Protein AF-A0A8R1IQZ0-F1 (afdb_monomer)

Sequence (95 aa):
MVGIVSKKSVTFIGQALAAGIDEQLFSKYGFKVEQLMELAGLAAAQAIAAHYPKSRVAVLCGPGNNGGDGFVCARHLQQFSKVPQKIPEKTGDDS

pLDDT: mean 86.14, std 17.04, range [35.88, 98.31]

Mean predicted aligned error: 9.43 Å

Solvent-accessible surface area (backbone atoms only — not comparable to full-atom values): 6012 Å² total; per-residue (Å²): 136,84,79,81,76,79,80,71,85,83,77,90,75,56,69,72,57,50,54,53,49,52,50,41,40,44,62,81,67,60,48,52,70,68,59,54,32,48,52,52,5,42,52,50,24,51,53,46,50,72,76,46,67,95,61,91,82,87,81,87,59,59,97,52,70,70,15,53,20,38,54,39,15,52,54,44,46,56,54,73,70,51,76,81,78,77,76,78,74,80,75,76,80,90,122

Nearest PDB structures (foldseek):
  4xyd-assembly1_B  TM=3.296E-01  e=7.106E+00  Roseobacter denitrificans OCh 114

Secondary structure (DSSP, 8-state):
-------PPPPP--HHHHHHHHHHHHHTS---HHHHHHHHHHHHHHHHHHHSTT--------SSHHHHHHHHHHHHHHHHTSPPPPPPP------

Radius of gyration: 19.61 Å; Cα contacts (8 Å, |Δi|>4): 50; chains: 1; bounding box: 33×51×57 Å

InterPro domains:
  IPR004443 YjeF N-terminal domain [PF03853] (34-79)
  IPR004443 YjeF N-terminal domain [PS51385] (18-95)
  IPR032976 YjeF N-terminal domain-containing protein NAXE-like [PTHR13232] (8-86)
  IPR036652 YjeF N-terminal domain superfamily [G3DSA:3.40.50.10260] (10-87)
  IPR036652 YjeF N-terminal domain superfamily [SSF64153] (13-81)

Foldseek 3Di:
DDDDDDPDDDDDDDPVVVVVVVVCCCPVVVDDLLRVLLVLLLVVLVVCCVPP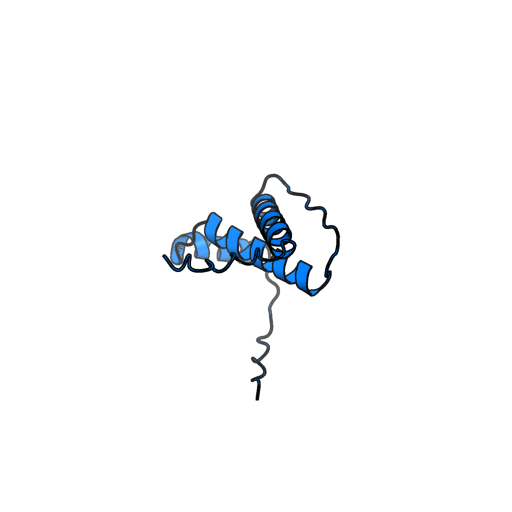PPDDDDFDADPDSSNSSSVSVVVNNVVVPDDPPDDPDPPDPPD

Organism: Caenorhabditis japonica (NCBI:txid281687)

Structure (mmCIF, N/CA/C/O backbone):
data_AF-A0A8R1IQZ0-F1
#
_entry.id   AF-A0A8R1IQZ0-F1
#
loop_
_atom_site.group_PDB
_atom_site.id
_atom_site.type_symbol
_atom_site.label_atom_id
_atom_site.label_alt_id
_atom_site.label_comp_id
_atom_site.label_asym_id
_atom_site.label_entity_id
_atom_site.label_seq_id
_atom_site.pdbx_PDB_ins_code
_atom_site.Cartn_x
_atom_site.Cartn_y
_atom_site.Cartn_z
_atom_site.occupancy
_atom_site.B_iso_or_equiv
_atom_site.auth_seq_id
_atom_site.auth_comp_id
_atom_site.auth_asym_id
_atom_site.auth_atom_id
_atom_site.pdbx_PDB_model_num
ATOM 1 N N . MET A 1 1 ? 17.008 10.538 24.472 1.00 35.88 1 MET A N 1
ATOM 2 C CA . MET A 1 1 ? 17.266 11.485 23.366 1.00 35.88 1 MET A CA 1
ATOM 3 C C . MET A 1 1 ? 16.889 10.767 22.074 1.00 35.88 1 MET A C 1
ATOM 5 O O . MET A 1 1 ? 17.623 9.884 21.658 1.00 35.88 1 MET A O 1
ATOM 9 N N . VAL A 1 2 ? 15.692 11.002 21.528 1.00 39.31 2 VAL A N 1
ATOM 10 C CA . VAL A 1 2 ? 15.242 10.333 20.291 1.00 39.31 2 VAL A CA 1
ATOM 11 C C . VAL A 1 2 ? 15.660 11.223 19.127 1.00 39.31 2 VAL A C 1
ATOM 13 O O . VAL A 1 2 ? 15.200 12.357 19.023 1.00 39.31 2 VAL A O 1
ATOM 16 N N . GLY A 1 3 ? 16.608 10.742 18.324 1.00 40.69 3 GLY A N 1
ATOM 17 C CA . GLY A 1 3 ? 17.161 11.479 17.193 1.00 40.69 3 GLY A CA 1
ATOM 18 C C . GLY A 1 3 ? 16.080 11.807 16.168 1.00 40.69 3 GLY A C 1
ATOM 19 O O . GLY A 1 3 ? 15.404 10.916 15.659 1.00 40.69 3 GLY A O 1
ATOM 20 N N . ILE A 1 4 ? 15.930 13.094 15.865 1.00 52.44 4 ILE A N 1
ATOM 21 C CA . ILE A 1 4 ? 15.154 13.569 14.723 1.00 52.44 4 ILE A CA 1
ATOM 22 C C . ILE A 1 4 ? 15.863 13.048 13.469 1.00 52.44 4 ILE A C 1
ATOM 24 O O . ILE A 1 4 ? 16.943 13.517 13.113 1.00 52.44 4 ILE A O 1
ATOM 28 N N . VAL A 1 5 ? 15.276 12.046 12.815 1.00 58.22 5 VAL A N 1
ATOM 29 C CA . VAL A 1 5 ? 15.705 11.610 11.483 1.00 58.22 5 VAL A CA 1
ATOM 30 C C . VAL A 1 5 ? 15.486 12.785 10.529 1.00 58.22 5 VAL A C 1
ATOM 32 O O . VAL A 1 5 ? 14.371 13.289 10.395 1.00 58.22 5 VAL A O 1
ATOM 35 N N . SER A 1 6 ? 16.567 13.251 9.902 1.00 55.72 6 SER A N 1
ATOM 36 C CA . SER A 1 6 ? 16.560 14.332 8.914 1.00 55.72 6 SER A CA 1
ATOM 37 C C . SER A 1 6 ? 15.500 14.075 7.834 1.00 55.72 6 SER A C 1
ATOM 39 O O . SER A 1 6 ? 15.546 13.053 7.143 1.00 55.72 6 SER A O 1
ATOM 41 N N . LYS A 1 7 ? 14.537 14.997 7.680 1.00 60.53 7 LYS A N 1
ATOM 42 C CA . LYS A 1 7 ? 13.583 14.993 6.562 1.00 60.53 7 LYS A CA 1
ATOM 43 C C . LYS A 1 7 ? 14.364 15.241 5.267 1.00 60.53 7 LYS A C 1
ATOM 45 O O . LYS A 1 7 ? 14.565 16.387 4.878 1.00 60.53 7 LYS A O 1
ATOM 50 N N . LYS A 1 8 ? 14.796 14.178 4.581 1.00 68.19 8 LYS A N 1
ATOM 51 C CA . LYS A 1 8 ? 15.154 14.276 3.157 1.00 68.19 8 LYS A CA 1
ATOM 52 C C . LYS A 1 8 ? 13.963 14.898 2.418 1.00 68.19 8 LYS A C 1
ATOM 54 O O . LYS A 1 8 ? 12.826 14.492 2.661 1.00 68.19 8 LYS A O 1
ATOM 59 N N . SER A 1 9 ? 14.203 15.886 1.552 1.00 81.12 9 SER A N 1
ATOM 60 C CA . SER A 1 9 ? 13.130 16.454 0.733 1.00 81.12 9 SER A CA 1
ATOM 61 C C . SER A 1 9 ? 12.566 15.351 -0.158 1.00 81.12 9 SER A C 1
ATOM 63 O O . SER A 1 9 ? 13.303 14.755 -0.943 1.00 81.12 9 SER A O 1
ATOM 65 N N . VAL A 1 10 ? 11.277 15.062 -0.023 1.00 83.50 10 VAL A N 1
ATOM 66 C CA . VAL A 1 10 ? 10.588 14.132 -0.917 1.00 83.50 10 VAL A CA 1
ATOM 67 C C . VAL A 1 10 ? 10.297 14.874 -2.220 1.00 83.50 10 VAL A C 1
ATOM 69 O O . VAL A 1 10 ? 9.741 15.970 -2.193 1.00 83.50 10 VAL A O 1
ATOM 72 N N . THR A 1 11 ? 10.694 14.296 -3.353 1.00 89.38 11 THR A N 1
ATOM 73 C CA . THR A 1 11 ? 10.396 14.827 -4.691 1.00 89.38 11 THR A CA 1
ATOM 74 C C . THR A 1 11 ? 9.178 14.107 -5.267 1.00 89.38 11 THR A C 1
ATOM 76 O O . THR A 1 11 ? 9.042 12.896 -5.105 1.00 89.38 11 THR A O 1
ATOM 79 N N . PHE A 1 12 ? 8.300 14.838 -5.956 1.00 93.31 12 PHE A N 1
ATOM 80 C CA . PHE A 1 12 ? 7.184 14.248 -6.694 1.00 93.31 12 PHE A CA 1
ATOM 81 C C . PHE A 1 12 ? 7.671 13.681 -8.027 1.00 93.31 12 PHE A C 1
ATOM 83 O O . PHE A 1 12 ? 8.439 14.329 -8.738 1.00 93.31 12 PHE A O 1
ATOM 90 N N . ILE A 1 13 ? 7.213 12.480 -8.367 1.00 95.38 13 ILE A N 1
ATOM 91 C CA . ILE A 1 13 ? 7.601 11.776 -9.591 1.00 95.38 13 ILE A CA 1
ATOM 92 C C . ILE A 1 13 ? 6.415 11.677 -10.552 1.00 95.38 13 ILE A C 1
ATOM 94 O O . ILE A 1 13 ? 5.273 11.504 -10.130 1.00 95.38 13 ILE A O 1
ATOM 98 N N . GLY A 1 14 ? 6.685 11.803 -11.852 1.00 96.81 14 GLY A N 1
ATOM 99 C CA . GLY A 1 14 ? 5.693 11.565 -12.903 1.00 96.81 14 GLY A CA 1
ATOM 100 C C . GLY A 1 14 ? 5.547 10.078 -13.238 1.00 96.81 14 GLY A C 1
ATOM 101 O O . GLY A 1 14 ? 6.381 9.259 -12.852 1.00 96.81 14 GLY A O 1
ATOM 102 N N . GLN A 1 15 ? 4.520 9.738 -14.021 1.00 97.31 15 GLN A N 1
ATOM 103 C CA . GLN A 1 15 ? 4.185 8.353 -14.382 1.00 97.31 15 GLN A CA 1
ATOM 104 C C . GLN A 1 15 ? 5.358 7.584 -15.006 1.00 97.31 15 GLN A C 1
ATOM 106 O O . GLN A 1 15 ? 5.629 6.459 -14.602 1.00 97.31 15 GLN A O 1
ATOM 111 N N . ALA A 1 16 ? 6.066 8.184 -15.969 1.00 96.81 16 ALA A N 1
ATOM 112 C CA . ALA A 1 16 ? 7.171 7.517 -16.659 1.00 96.81 16 ALA A CA 1
ATOM 113 C C . ALA A 1 16 ? 8.316 7.148 -15.700 1.00 96.81 16 ALA A C 1
ATOM 115 O O . ALA A 1 16 ? 8.873 6.058 -15.786 1.00 96.81 16 ALA A O 1
ATOM 116 N N . LEU A 1 17 ? 8.633 8.037 -14.753 1.00 96.88 17 LEU A N 1
ATOM 117 C CA . LEU A 1 17 ? 9.661 7.776 -13.749 1.00 96.88 17 LEU A CA 1
ATOM 118 C C . LEU A 1 17 ? 9.199 6.725 -12.732 1.00 96.88 17 LEU A C 1
ATOM 120 O O . LEU A 1 17 ? 9.988 5.858 -12.379 1.00 96.88 17 LEU A O 1
ATOM 124 N N . ALA A 1 18 ? 7.935 6.766 -12.298 1.00 96.19 18 ALA A N 1
ATOM 125 C CA . ALA A 1 18 ? 7.373 5.751 -11.406 1.00 96.19 18 ALA A CA 1
ATOM 126 C C . ALA A 1 18 ? 7.429 4.350 -12.036 1.00 96.19 18 ALA A C 1
ATOM 128 O O . ALA A 1 18 ? 7.983 3.436 -11.433 1.00 96.19 18 ALA A O 1
ATOM 129 N N . ALA A 1 19 ? 6.977 4.211 -13.286 1.00 95.94 19 ALA A N 1
ATOM 130 C CA . ALA A 1 19 ? 7.044 2.947 -14.017 1.00 95.94 19 ALA A CA 1
ATOM 131 C C . ALA A 1 19 ? 8.490 2.443 -14.188 1.00 95.94 19 ALA A C 1
ATOM 133 O O . ALA A 1 19 ? 8.752 1.255 -14.028 1.00 95.94 19 ALA A O 1
ATOM 134 N N . GLY A 1 20 ? 9.441 3.346 -14.459 1.00 97.31 20 GLY A N 1
ATOM 135 C CA . GLY A 1 20 ? 10.858 2.986 -14.549 1.00 97.31 20 GLY A CA 1
ATOM 136 C C . GLY A 1 20 ? 11.466 2.550 -13.209 1.00 97.31 20 GLY A C 1
ATOM 137 O O . GLY A 1 20 ? 12.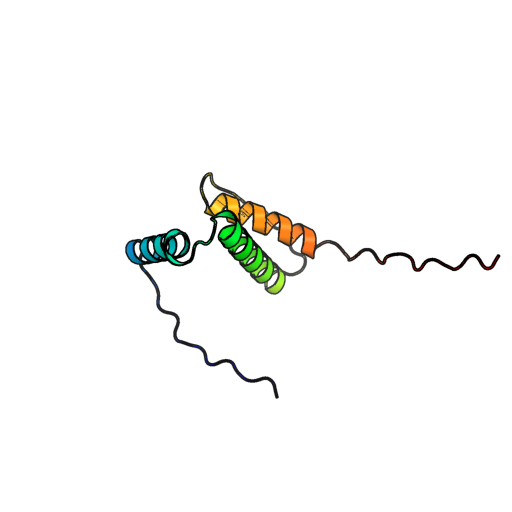337 1.682 -13.182 1.00 97.31 20 GLY A O 1
ATOM 138 N N . ILE A 1 21 ? 11.011 3.116 -12.087 1.00 95.94 21 ILE A N 1
ATOM 139 C CA . ILE A 1 21 ? 11.416 2.665 -10.747 1.00 95.94 21 ILE A CA 1
ATOM 140 C C . ILE A 1 21 ? 10.865 1.262 -10.481 1.00 95.94 21 ILE A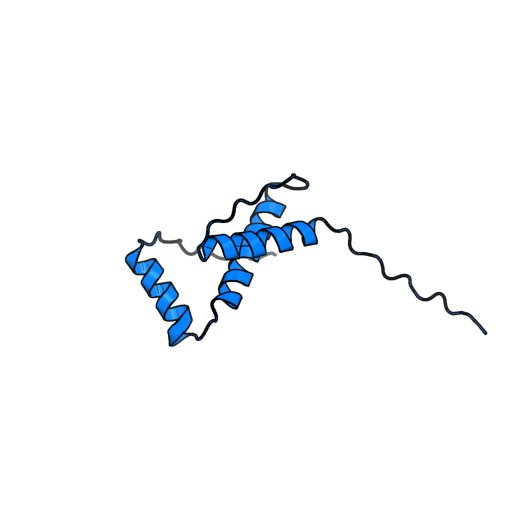 C 1
ATOM 142 O O . ILE A 1 21 ? 11.627 0.396 -10.049 1.00 95.94 21 ILE A O 1
ATOM 146 N N . ASP A 1 22 ? 9.590 1.022 -10.784 1.00 96.06 22 ASP A N 1
ATOM 147 C CA . ASP A 1 22 ? 8.967 -0.295 -10.622 1.00 96.06 22 ASP A CA 1
ATOM 148 C C . ASP A 1 22 ? 9.703 -1.359 -11.450 1.00 96.06 22 ASP A C 1
ATOM 150 O O . ASP A 1 22 ? 10.077 -2.412 -10.928 1.00 96.06 22 ASP A O 1
ATOM 154 N N . GLU A 1 23 ? 10.022 -1.058 -12.712 1.00 96.56 23 GLU A N 1
ATOM 155 C CA . GLU A 1 23 ? 10.811 -1.946 -13.572 1.00 96.56 23 GLU A CA 1
ATOM 156 C C . GLU A 1 23 ? 12.176 -2.280 -12.955 1.00 96.56 23 GLU A C 1
ATOM 158 O O . GLU A 1 23 ? 12.583 -3.446 -12.942 1.00 96.56 23 GLU A O 1
ATOM 163 N N . GLN A 1 24 ? 12.885 -1.293 -12.396 1.00 97.69 24 GLN A N 1
ATOM 164 C CA . GLN A 1 24 ? 14.160 -1.535 -11.715 1.00 97.69 24 GLN A CA 1
ATOM 165 C C . GLN A 1 24 ? 14.003 -2.408 -10.468 1.00 97.69 24 GLN A C 1
ATOM 167 O O . GLN A 1 24 ? 14.861 -3.258 -10.215 1.00 97.69 24 GLN A O 1
ATOM 172 N N . LEU A 1 25 ? 12.937 -2.216 -9.686 1.00 97.19 25 LEU A N 1
ATOM 173 C CA . LEU A 1 25 ? 12.667 -3.022 -8.495 1.00 97.19 25 LEU A CA 1
ATOM 174 C C . LEU A 1 25 ? 12.466 -4.498 -8.852 1.00 97.19 25 LEU A C 1
ATOM 176 O O . LEU A 1 25 ? 13.038 -5.362 -8.182 1.00 97.19 25 LEU A O 1
ATOM 180 N N . PHE A 1 26 ? 11.732 -4.780 -9.929 1.00 95.94 26 PHE A N 1
ATOM 181 C CA . PHE A 1 26 ? 11.488 -6.149 -10.386 1.00 95.94 26 PHE A CA 1
ATOM 182 C C . PHE A 1 26 ? 12.702 -6.779 -11.074 1.00 95.94 26 PHE A C 1
ATOM 184 O O . PHE A 1 26 ? 12.990 -7.955 -10.863 1.00 95.94 26 PHE A O 1
ATOM 191 N N . SER A 1 27 ? 13.431 -6.009 -11.884 1.00 95.25 27 SER A N 1
ATOM 192 C CA . SER A 1 27 ? 14.559 -6.520 -12.671 1.00 95.25 27 SER A CA 1
ATOM 193 C C . SER A 1 27 ? 15.866 -6.524 -11.877 1.00 95.25 27 SER A C 1
ATOM 195 O O . SER A 1 27 ? 16.376 -7.574 -11.494 1.00 95.25 27 SER A O 1
ATOM 197 N N . LYS A 1 28 ? 16.416 -5.339 -11.609 1.00 96.12 28 LYS A N 1
ATOM 198 C CA . LYS A 1 28 ? 17.742 -5.151 -11.015 1.00 96.12 28 LYS A CA 1
ATOM 199 C C . LYS A 1 28 ? 17.795 -5.610 -9.563 1.00 96.12 28 LYS A C 1
ATOM 201 O O . LYS A 1 28 ? 18.798 -6.186 -9.149 1.00 96.12 28 LYS A O 1
ATOM 206 N N . TYR A 1 29 ? 16.751 -5.316 -8.792 1.00 96.19 29 TYR A N 1
ATOM 207 C CA . TYR A 1 29 ? 16.700 -5.653 -7.367 1.00 96.19 29 TYR A CA 1
ATOM 208 C C . TYR A 1 29 ? 15.974 -6.975 -7.087 1.00 96.19 29 TYR A C 1
ATOM 210 O O . TYR A 1 29 ? 16.054 -7.477 -5.968 1.00 96.19 29 TYR A O 1
ATOM 218 N N . GLY A 1 30 ? 15.319 -7.564 -8.095 1.00 95.81 30 GLY A N 1
ATOM 219 C CA . GLY A 1 30 ? 14.739 -8.906 -8.022 1.00 95.81 30 GLY A CA 1
ATOM 220 C C . GLY A 1 30 ? 13.570 -9.045 -7.047 1.00 95.81 30 GLY A C 1
ATOM 221 O O . GLY A 1 30 ? 13.270 -10.161 -6.617 1.00 95.81 30 GLY A O 1
ATOM 222 N N . PHE A 1 31 ? 12.921 -7.941 -6.665 1.00 97.31 31 PHE A N 1
ATOM 223 C CA . PHE A 1 31 ? 11.721 -8.017 -5.842 1.00 97.31 31 PHE A CA 1
ATOM 224 C C . PHE A 1 31 ? 10.599 -8.687 -6.622 1.00 97.31 31 PHE A C 1
ATOM 226 O O . PHE A 1 31 ? 10.400 -8.428 -7.807 1.00 97.31 31 PHE A O 1
ATOM 233 N N . LYS A 1 32 ? 9.827 -9.531 -5.945 1.00 95.88 32 LYS A N 1
ATOM 234 C CA . LYS A 1 32 ? 8.585 -10.059 -6.501 1.00 95.88 32 LYS A CA 1
ATOM 235 C C . LYS A 1 32 ? 7.443 -9.083 -6.256 1.00 95.88 32 LYS A C 1
ATOM 237 O O . LYS A 1 32 ? 7.439 -8.355 -5.259 1.00 95.88 32 LYS A O 1
ATOM 242 N N . VAL A 1 33 ? 6.445 -9.118 -7.134 1.00 93.31 33 VAL A N 1
ATOM 243 C CA . VAL A 1 33 ? 5.244 -8.280 -7.024 1.00 93.31 33 VAL A CA 1
ATOM 244 C C . VAL A 1 33 ? 4.565 -8.487 -5.672 1.00 93.31 33 VAL A C 1
ATOM 246 O O . VAL A 1 33 ? 4.238 -7.513 -5.000 1.00 93.31 33 VAL A O 1
ATOM 249 N N . GLU A 1 34 ? 4.443 -9.735 -5.217 1.00 95.12 34 GLU A N 1
ATOM 250 C CA . GLU A 1 34 ? 3.796 -10.070 -3.947 1.00 95.12 34 GLU A CA 1
ATOM 251 C C . GLU A 1 34 ? 4.532 -9.465 -2.748 1.00 95.12 34 GLU A C 1
ATOM 253 O O . GLU A 1 34 ? 3.898 -9.075 -1.775 1.00 95.12 34 GLU A O 1
ATOM 258 N N . GLN A 1 35 ? 5.863 -9.346 -2.810 1.00 97.25 35 GLN 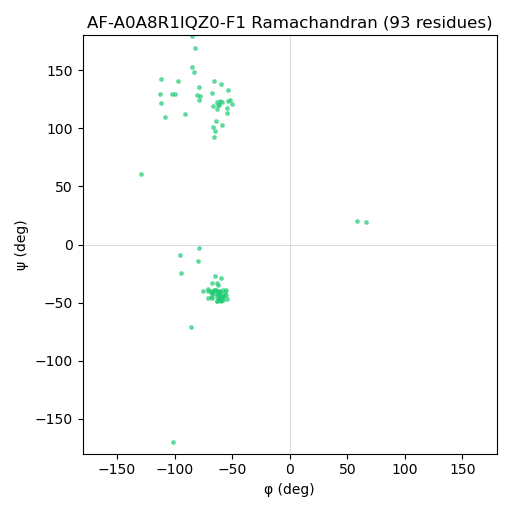A N 1
ATOM 259 C CA . GLN A 1 35 ? 6.651 -8.768 -1.718 1.00 97.25 35 GLN A CA 1
ATOM 260 C C . GLN A 1 35 ? 6.425 -7.262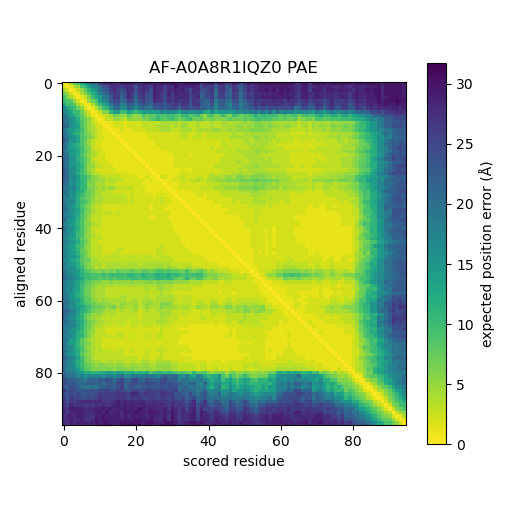 -1.604 1.00 97.25 35 GLN A C 1
ATOM 262 O O . GLN A 1 35 ? 6.220 -6.756 -0.502 1.00 97.25 35 GLN A O 1
ATOM 267 N N . LEU A 1 36 ? 6.457 -6.542 -2.729 1.00 97.31 36 LEU A N 1
ATOM 268 C CA . LEU A 1 36 ? 6.219 -5.098 -2.719 1.00 97.31 36 LEU A CA 1
ATOM 269 C C . LEU A 1 36 ? 4.769 -4.779 -2.349 1.00 97.31 36 LEU A C 1
ATOM 271 O O . LEU A 1 36 ? 4.539 -3.880 -1.546 1.00 97.31 36 LEU A O 1
ATOM 275 N N . MET A 1 37 ? 3.818 -5.564 -2.858 1.00 97.62 37 MET A N 1
ATOM 276 C CA . MET A 1 37 ? 2.396 -5.457 -2.526 1.00 97.62 37 MET A CA 1
ATOM 277 C C . MET A 1 37 ? 2.132 -5.714 -1.035 1.00 97.62 37 MET A C 1
ATOM 279 O O . MET A 1 37 ? 1.387 -4.976 -0.390 1.00 97.62 37 MET A O 1
ATOM 283 N N . GLU A 1 38 ? 2.791 -6.722 -0.453 1.00 98.25 38 GLU A N 1
ATOM 284 C CA . GLU A 1 38 ? 2.701 -7.021 0.979 1.00 98.25 38 GLU A CA 1
ATOM 285 C C . GLU A 1 38 ? 3.165 -5.830 1.834 1.00 98.25 38 GLU A C 1
ATOM 287 O O . GLU A 1 38 ? 2.502 -5.445 2.802 1.00 98.25 38 GLU A O 1
ATOM 292 N N . LEU A 1 39 ? 4.281 -5.206 1.443 1.00 97.94 39 LEU A N 1
ATOM 293 C CA . LEU A 1 39 ? 4.823 -4.026 2.117 1.00 97.94 39 LEU A CA 1
ATOM 294 C C . LEU A 1 39 ? 3.926 -2.793 1.936 1.00 97.94 39 LEU A C 1
ATOM 296 O O . LEU A 1 39 ? 3.661 -2.086 2.911 1.00 97.94 39 LEU A O 1
ATOM 300 N N . ALA A 1 40 ? 3.443 -2.544 0.718 1.00 97.94 40 ALA A N 1
ATOM 301 C CA . ALA A 1 40 ? 2.585 -1.406 0.401 1.00 97.94 40 ALA A CA 1
ATOM 302 C C . ALA A 1 40 ? 1.251 -1.477 1.161 1.00 97.94 40 ALA A C 1
ATOM 304 O O . ALA A 1 40 ? 0.861 -0.515 1.831 1.00 97.94 40 ALA A O 1
ATOM 305 N N . GLY A 1 41 ? 0.584 -2.634 1.134 1.00 98.12 41 GLY A N 1
ATOM 306 C CA . GLY A 1 41 ? -0.668 -2.838 1.857 1.00 98.12 41 GLY A CA 1
ATOM 307 C C . GLY A 1 41 ? -0.502 -2.767 3.380 1.00 98.12 41 GLY A C 1
ATOM 308 O O . GLY A 1 41 ? -1.338 -2.162 4.054 1.00 98.12 41 GLY A O 1
ATOM 309 N N . LEU A 1 42 ? 0.591 -3.307 3.939 1.00 98.31 42 LEU A N 1
ATOM 310 C CA . LEU A 1 42 ? 0.913 -3.151 5.364 1.00 98.31 42 LEU A CA 1
ATOM 311 C C . LEU A 1 42 ? 1.107 -1.676 5.742 1.00 98.31 42 LEU A C 1
ATOM 313 O O . LEU A 1 42 ? 0.526 -1.218 6.729 1.00 98.31 42 LEU A O 1
ATOM 317 N N . ALA A 1 43 ? 1.888 -0.926 4.960 1.00 98.19 43 ALA A N 1
ATOM 318 C CA . ALA A 1 43 ? 2.135 0.492 5.213 1.00 98.19 43 ALA A CA 1
ATOM 319 C C . ALA A 1 43 ? 0.833 1.310 5.170 1.00 98.19 43 ALA A C 1
ATOM 321 O O . ALA A 1 43 ? 0.597 2.150 6.043 1.00 98.19 43 ALA A O 1
ATOM 322 N N . ALA A 1 44 ? -0.054 1.017 4.212 1.00 97.56 44 ALA A N 1
ATOM 323 C CA . ALA A 1 44 ? -1.379 1.629 4.142 1.00 97.56 44 ALA A CA 1
ATOM 324 C C . ALA A 1 44 ? -2.227 1.302 5.386 1.00 97.56 44 ALA A C 1
ATOM 326 O O . ALA A 1 44 ? -2.798 2.208 5.998 1.00 97.56 44 ALA A O 1
ATOM 327 N N . ALA A 1 45 ? -2.266 0.035 5.812 1.00 96.88 45 ALA A N 1
ATOM 328 C CA . ALA A 1 45 ? -3.001 -0.380 7.007 1.00 96.88 45 ALA A CA 1
ATOM 329 C C . ALA A 1 45 ? -2.472 0.298 8.281 1.00 96.88 45 ALA A C 1
ATOM 331 O O . ALA A 1 45 ? -3.262 0.739 9.118 1.00 96.88 45 ALA A O 1
ATOM 332 N N . GLN A 1 46 ? -1.148 0.421 8.424 1.00 96.75 46 GLN A N 1
ATOM 333 C CA . GLN A 1 46 ? -0.513 1.117 9.547 1.00 96.75 46 GLN A CA 1
ATOM 334 C C . GLN A 1 46 ? -0.875 2.604 9.566 1.00 96.75 46 GLN A C 1
ATOM 336 O O . GLN A 1 46 ? -1.248 3.131 10.616 1.00 96.75 46 GLN A O 1
ATOM 341 N N . ALA A 1 47 ? -0.817 3.271 8.410 1.00 96.94 47 ALA A N 1
ATOM 342 C CA . ALA A 1 47 ? -1.206 4.671 8.294 1.00 96.94 47 ALA A CA 1
ATOM 343 C C . ALA A 1 47 ? -2.680 4.875 8.679 1.00 96.94 47 ALA A C 1
ATOM 345 O O . ALA A 1 47 ? -2.985 5.775 9.464 1.00 96.94 47 ALA A O 1
ATOM 346 N N . ILE A 1 48 ? -3.584 4.014 8.201 1.00 96.00 48 ILE A N 1
ATOM 347 C CA . ILE A 1 48 ? -5.011 4.071 8.548 1.00 96.00 48 ILE A CA 1
ATOM 348 C C . ILE A 1 48 ? -5.217 3.840 10.049 1.00 96.00 48 ILE A C 1
ATOM 350 O O . ILE A 1 48 ? -5.900 4.634 10.692 1.00 96.00 48 ILE A O 1
ATOM 354 N N . ALA A 1 49 ? -4.610 2.802 10.629 1.00 94.06 49 ALA A N 1
ATOM 355 C CA . ALA A 1 49 ? -4.765 2.481 12.049 1.00 94.06 49 ALA A CA 1
ATOM 356 C C . ALA A 1 49 ? -4.252 3.600 12.972 1.00 94.06 49 ALA A C 1
ATOM 358 O O . ALA A 1 49 ? -4.843 3.844 14.025 1.00 94.06 49 ALA A O 1
ATOM 359 N N . ALA A 1 50 ? -3.185 4.295 12.565 1.00 94.62 50 ALA A N 1
ATOM 360 C CA . ALA A 1 50 ? -2.618 5.412 13.314 1.00 94.62 50 ALA A CA 1
ATOM 361 C C . ALA A 1 50 ? -3.512 6.664 13.296 1.00 94.62 50 ALA A C 1
ATOM 363 O O . ALA A 1 50 ? -3.617 7.349 14.312 1.00 94.62 50 ALA A O 1
ATOM 364 N N . HIS A 1 51 ? -4.157 6.965 12.165 1.00 95.94 51 HIS A N 1
ATOM 365 C CA . HIS A 1 51 ? -4.942 8.197 12.001 1.00 95.94 51 HIS A CA 1
ATOM 366 C C . HIS A 1 51 ? -6.437 8.017 12.301 1.00 95.94 51 HIS A C 1
ATOM 368 O O . HIS A 1 51 ? -7.104 8.980 12.674 1.00 95.94 51 HIS A O 1
ATOM 374 N N . TYR A 1 52 ? -6.961 6.794 12.178 1.00 93.06 52 TYR A N 1
ATOM 375 C CA . TYR A 1 52 ? -8.383 6.469 12.339 1.00 93.06 52 TYR A CA 1
ATOM 376 C C . TYR A 1 52 ? -8.595 5.296 13.313 1.00 93.06 52 TYR A C 1
ATOM 378 O O . TYR A 1 52 ? -9.140 4.250 12.939 1.00 93.06 52 TYR A O 1
ATOM 386 N N . PRO A 1 53 ? -8.180 5.433 14.584 1.00 87.19 53 PRO A N 1
ATOM 387 C CA . PRO A 1 53 ? -8.277 4.351 15.555 1.00 87.19 53 PRO A CA 1
ATOM 388 C C . PRO A 1 53 ? -9.732 3.897 15.754 1.00 87.19 53 PRO A C 1
ATOM 390 O O . PRO A 1 53 ? -10.645 4.716 15.847 1.00 87.19 53 PRO A O 1
ATOM 393 N N . LYS A 1 54 ? -9.948 2.576 15.846 1.00 83.31 54 LYS A N 1
ATOM 394 C CA . LYS A 1 54 ? -11.259 1.927 16.093 1.00 83.31 54 LYS A CA 1
ATOM 395 C C . LYS A 1 54 ? -12.359 2.248 15.066 1.00 83.31 54 LYS A C 1
ATOM 397 O O . LYS A 1 54 ? -13.541 2.068 15.352 1.00 83.31 54 LYS A O 1
ATOM 402 N N . SER A 1 55 ? -11.988 2.705 13.873 1.00 88.69 55 SER A N 1
ATOM 403 C CA . SER A 1 55 ? -12.945 3.015 12.810 1.00 88.69 55 SER A CA 1
ATOM 404 C C . SER A 1 55 ? -13.342 1.769 12.020 1.00 88.69 55 SER A C 1
ATOM 406 O O . SER A 1 55 ? -12.544 0.853 11.822 1.00 88.69 55 SER A O 1
ATOM 408 N N . ARG A 1 56 ? -14.583 1.743 11.522 1.00 91.75 56 ARG A N 1
ATOM 409 C CA . ARG A 1 56 ? -15.003 0.761 10.515 1.00 91.75 56 ARG A CA 1
ATOM 410 C C . ARG A 1 56 ? -14.489 1.223 9.155 1.00 91.75 56 ARG A C 1
ATOM 412 O O . ARG A 1 56 ? -14.795 2.334 8.738 1.00 91.75 56 ARG A O 1
ATOM 419 N N . VAL A 1 57 ? -13.734 0.368 8.474 1.00 94.12 57 VAL A N 1
ATOM 420 C CA . VAL A 1 57 ? -13.120 0.677 7.178 1.00 94.12 57 VAL A CA 1
ATOM 421 C C . VAL A 1 57 ? -13.764 -0.184 6.098 1.00 94.12 57 VAL A C 1
ATOM 423 O O . VAL A 1 57 ? -13.864 -1.400 6.252 1.00 94.12 57 VAL A O 1
ATOM 426 N N . ALA A 1 58 ? -14.198 0.446 5.007 1.00 96.19 58 ALA A N 1
ATOM 427 C CA . ALA A 1 58 ? -14.570 -0.239 3.775 1.00 96.19 58 ALA A CA 1
ATOM 428 C C . ALA A 1 58 ? -13.397 -0.144 2.791 1.00 96.19 58 ALA A C 1
ATOM 430 O O . ALA A 1 58 ? -12.873 0.946 2.569 1.00 96.19 58 ALA A O 1
ATOM 431 N N . VAL A 1 59 ? -12.985 -1.273 2.213 1.00 96.12 59 VAL A N 1
ATOM 432 C CA . VAL A 1 59 ? -11.884 -1.334 1.241 1.00 96.12 59 VAL A CA 1
ATOM 433 C C . VAL A 1 59 ? -12.458 -1.683 -0.128 1.00 96.12 59 VAL A C 1
ATOM 435 O O . VAL A 1 59 ? -13.117 -2.709 -0.278 1.00 96.12 59 VAL A O 1
ATOM 438 N N . LEU A 1 60 ? -12.232 -0.814 -1.116 1.00 97.00 60 LEU A N 1
ATOM 439 C CA . LEU A 1 60 ? -12.715 -0.974 -2.488 1.00 97.00 60 LEU A CA 1
ATOM 440 C C . LEU A 1 60 ? -11.529 -1.300 -3.400 1.00 97.00 60 LEU A C 1
ATOM 442 O O . LEU A 1 60 ? -10.681 -0.444 -3.644 1.00 97.00 60 LEU A O 1
ATOM 446 N N . CYS A 1 61 ? -11.466 -2.536 -3.893 1.00 96.94 61 CYS A N 1
ATOM 447 C CA . CYS A 1 61 ? -10.354 -3.024 -4.709 1.00 96.94 61 CYS A CA 1
ATOM 448 C C . CYS A 1 61 ? -10.725 -3.056 -6.199 1.00 96.94 61 CYS A C 1
ATOM 450 O O . CYS A 1 61 ? -11.747 -3.629 -6.573 1.00 96.94 61 CYS A O 1
ATOM 452 N N . GLY A 1 62 ? -9.879 -2.469 -7.051 1.00 96.06 62 GLY A N 1
ATOM 453 C CA . GLY A 1 62 ? -9.962 -2.615 -8.511 1.00 96.06 62 GLY A CA 1
ATOM 454 C C . GLY A 1 62 ? -9.243 -3.876 -9.028 1.00 96.06 62 GLY A C 1
ATOM 455 O O . GLY A 1 62 ? -8.637 -4.595 -8.240 1.00 96.06 62 GLY A O 1
ATOM 456 N N . PRO A 1 63 ? -9.251 -4.144 -10.347 1.00 94.62 63 PRO A N 1
ATOM 457 C CA . PRO A 1 63 ? -8.676 -5.367 -10.926 1.00 94.62 63 PRO A CA 1
ATOM 458 C C . PRO A 1 63 ? -7.138 -5.371 -11.083 1.00 94.62 63 PRO A C 1
ATOM 460 O O . PRO A 1 63 ? -6.587 -6.358 -11.554 1.00 94.62 63 PRO A O 1
ATOM 463 N N . GLY A 1 64 ? -6.440 -4.280 -10.749 1.00 93.69 64 GLY A N 1
ATOM 464 C CA . GLY A 1 64 ? -4.982 -4.151 -10.913 1.00 93.69 64 GLY A CA 1
ATOM 465 C C . GLY A 1 64 ? -4.182 -4.351 -9.620 1.00 93.69 64 GLY A C 1
ATOM 466 O O . GLY A 1 64 ? -4.739 -4.708 -8.583 1.00 93.69 64 GLY A O 1
ATOM 467 N N . ASN A 1 65 ? -2.882 -4.035 -9.661 1.00 92.50 65 ASN A N 1
ATOM 468 C CA . ASN A 1 65 ? -1.968 -4.177 -8.514 1.00 92.50 65 ASN A CA 1
ATOM 469 C C . ASN A 1 65 ? -2.453 -3.421 -7.266 1.00 92.50 65 ASN A C 1
ATOM 471 O O . ASN A 1 65 ? -2.441 -3.986 -6.177 1.00 92.50 65 ASN A O 1
ATOM 475 N N . ASN A 1 66 ? -3.015 -2.219 -7.442 1.00 93.19 66 ASN A N 1
ATOM 476 C CA . ASN A 1 66 ? -3.611 -1.448 -6.343 1.00 93.19 66 ASN A CA 1
ATOM 477 C C . ASN A 1 66 ? -4.770 -2.193 -5.653 1.00 93.19 66 ASN A C 1
ATOM 479 O O . ASN A 1 66 ? -5.044 -1.978 -4.474 1.00 93.19 66 ASN A O 1
ATOM 483 N N . GLY A 1 67 ? -5.484 -3.059 -6.379 1.00 96.19 67 GLY A N 1
ATOM 484 C CA . GLY A 1 67 ? -6.489 -3.937 -5.786 1.00 96.19 67 GLY A CA 1
ATOM 485 C C . GLY A 1 67 ? -5.862 -4.980 -4.868 1.00 96.19 67 GLY A C 1
ATOM 486 O O . GLY A 1 67 ? -6.372 -5.221 -3.775 1.00 96.19 67 GLY A O 1
ATOM 487 N N . GLY A 1 68 ? -4.727 -5.545 -5.282 1.00 96.56 68 GLY A N 1
ATOM 488 C CA . GLY A 1 68 ? -3.909 -6.430 -4.458 1.00 96.56 68 GLY A CA 1
ATOM 489 C C . GLY A 1 68 ? -3.409 -5.750 -3.180 1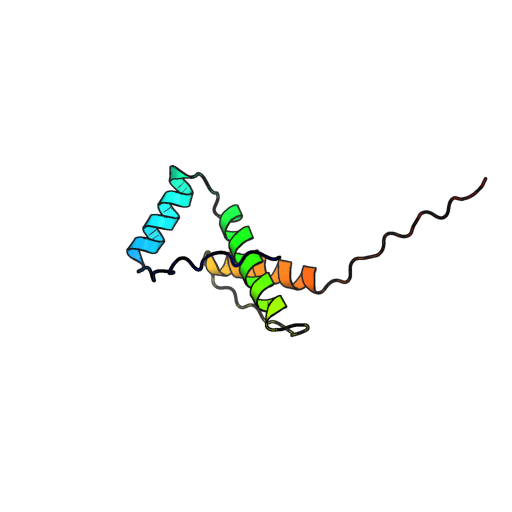.00 96.56 68 GLY A C 1
ATOM 490 O O . GLY A 1 68 ? -3.611 -6.292 -2.090 1.00 96.56 68 GLY A O 1
ATOM 491 N N . ASP A 1 69 ? -2.885 -4.524 -3.286 1.00 98.12 69 ASP A N 1
ATOM 492 C CA . ASP A 1 69 ? -2.495 -3.709 -2.121 1.00 98.12 69 ASP A CA 1
ATOM 493 C C . ASP A 1 69 ? -3.678 -3.508 -1.162 1.00 98.12 69 ASP A C 1
ATOM 495 O O . ASP A 1 69 ? -3.535 -3.609 0.059 1.00 98.12 69 ASP A O 1
ATOM 499 N N . GLY A 1 70 ? -4.874 -3.272 -1.716 1.00 97.75 70 GLY A N 1
ATOM 500 C CA . GLY A 1 70 ? -6.121 -3.155 -0.964 1.00 97.75 70 GLY A CA 1
ATOM 501 C C . GLY A 1 70 ? -6.478 -4.429 -0.195 1.00 97.75 70 GLY A C 1
ATOM 502 O O . GLY A 1 70 ? -6.799 -4.355 0.993 1.00 97.75 70 GLY A O 1
ATOM 503 N N . PHE A 1 71 ? -6.371 -5.609 -0.814 1.00 97.69 71 PHE A N 1
ATOM 504 C CA . PHE A 1 71 ? -6.619 -6.883 -0.126 1.00 97.69 71 PHE A CA 1
ATOM 505 C C . PHE A 1 71 ? -5.619 -7.138 1.009 1.00 97.69 71 PHE A C 1
ATOM 507 O O . PHE A 1 71 ? -6.021 -7.544 2.105 1.00 97.69 71 PHE A O 1
ATO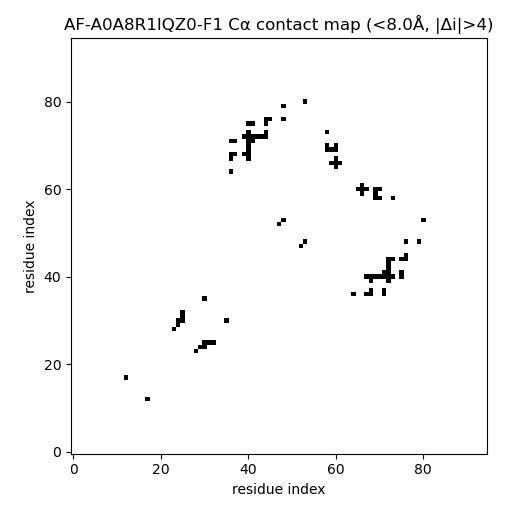M 514 N N . VAL A 1 72 ? -4.334 -6.856 0.781 1.00 98.25 72 VAL A N 1
ATOM 515 C CA . VAL A 1 72 ? -3.292 -6.928 1.818 1.00 98.25 72 VAL A CA 1
ATOM 516 C C . VAL A 1 72 ? -3.603 -5.958 2.962 1.00 98.25 72 VAL A C 1
ATOM 518 O O . VAL A 1 72 ? -3.590 -6.352 4.132 1.00 98.25 72 VAL A O 1
ATOM 521 N N . CYS A 1 73 ? -3.943 -4.709 2.637 1.00 97.88 73 CYS A N 1
ATOM 522 C CA . CYS A 1 73 ? -4.315 -3.683 3.608 1.00 97.88 73 CYS A CA 1
ATOM 523 C C . CYS A 1 73 ? -5.515 -4.125 4.461 1.00 97.88 73 CYS A C 1
ATOM 525 O O . CYS A 1 73 ? -5.451 -4.087 5.692 1.00 97.88 73 CYS A O 1
ATOM 527 N N . ALA A 1 74 ? -6.578 -4.635 3.831 1.00 97.06 74 ALA A N 1
ATOM 528 C CA . ALA A 1 74 ? -7.761 -5.145 4.521 1.00 97.06 74 ALA A CA 1
ATOM 529 C C . ALA A 1 74 ? -7.419 -6.281 5.500 1.00 97.06 74 ALA A C 1
ATOM 531 O O . ALA A 1 74 ? -7.900 -6.289 6.639 1.00 97.06 74 ALA A O 1
ATOM 532 N N . ARG A 1 75 ? -6.553 -7.218 5.086 1.00 97.19 75 ARG A N 1
ATOM 533 C CA . ARG A 1 75 ? -6.094 -8.322 5.941 1.00 97.19 75 ARG A CA 1
ATOM 534 C C . ARG A 1 75 ? -5.355 -7.803 7.176 1.00 97.19 75 ARG A C 1
ATOM 536 O O . ARG A 1 75 ? -5.641 -8.261 8.283 1.00 97.19 75 ARG A O 1
ATOM 543 N N . HIS A 1 76 ? -4.439 -6.849 7.011 1.00 97.06 76 HIS A N 1
ATOM 544 C CA . HIS A 1 76 ? -3.700 -6.252 8.132 1.00 97.06 76 HIS A CA 1
ATOM 545 C C . HIS A 1 76 ? -4.605 -5.441 9.064 1.00 97.06 76 HIS A C 1
ATOM 547 O O . HIS A 1 76 ? -4.537 -5.621 10.279 1.00 97.06 76 HIS A O 1
ATOM 553 N N . LEU A 1 77 ? -5.532 -4.637 8.531 1.00 94.81 77 LEU A N 1
ATOM 554 C CA . LEU A 1 77 ? -6.521 -3.913 9.343 1.00 94.81 77 LEU A CA 1
ATOM 555 C C . LEU A 1 77 ? -7.372 -4.861 10.203 1.00 94.81 77 LEU A C 1
ATOM 557 O O . LEU A 1 77 ? -7.646 -4.575 11.375 1.00 94.81 77 LEU A O 1
ATOM 561 N N . GLN A 1 78 ? -7.751 -6.018 9.651 1.00 93.00 78 GLN A N 1
ATOM 562 C CA . GLN A 1 78 ? -8.468 -7.040 10.409 1.00 93.00 78 GLN A CA 1
ATOM 563 C C . GLN A 1 78 ? -7.595 -7.638 11.522 1.00 93.00 78 GLN A C 1
ATOM 565 O O . GLN A 1 78 ? -8.097 -7.885 12.616 1.00 93.00 78 GLN A O 1
ATOM 570 N N . GLN A 1 79 ? -6.302 -7.862 11.273 1.00 92.44 79 GLN A N 1
ATOM 571 C CA . GLN A 1 79 ? -5.364 -8.379 12.275 1.00 92.44 79 GLN A CA 1
ATOM 572 C C . GLN A 1 79 ? -5.109 -7.376 13.406 1.00 92.44 79 GLN A C 1
ATOM 574 O O . GLN A 1 79 ? -5.137 -7.772 14.566 1.00 92.44 79 GLN A O 1
ATOM 579 N N . PHE A 1 80 ? -4.949 -6.087 13.100 1.00 90.75 80 PHE A N 1
ATOM 580 C CA . PHE A 1 80 ? -4.745 -5.039 14.113 1.00 90.75 80 PHE A CA 1
ATOM 581 C C . PHE A 1 80 ? -5.953 -4.853 15.032 1.00 90.75 80 PHE A C 1
ATOM 583 O O . PHE A 1 80 ? -5.813 -4.435 16.178 1.00 90.75 80 PHE A O 1
ATOM 590 N N . SER A 1 81 ? -7.144 -5.177 14.530 1.00 79.44 81 SER A N 1
ATOM 591 C CA . SER A 1 81 ? -8.388 -5.109 15.296 1.00 79.44 81 SER A CA 1
ATOM 592 C C . SER A 1 81 ? -8.586 -6.311 16.228 1.00 79.44 81 SER A C 1
ATOM 594 O O . SER A 1 81 ? -9.450 -6.266 17.105 1.00 79.44 81 SER A O 1
ATOM 596 N N . LYS A 1 82 ? -7.819 -7.398 16.053 1.00 74.19 82 LYS A N 1
ATOM 597 C CA . LYS A 1 82 ? -7.885 -8.565 16.939 1.00 74.19 82 LYS A CA 1
ATOM 598 C C . LYS A 1 82 ? -7.083 -8.285 18.206 1.00 74.19 82 LYS A C 1
ATOM 600 O O . LYS A 1 82 ? -5.912 -7.926 18.151 1.00 74.19 82 LYS A O 1
ATOM 605 N N . VAL A 1 83 ? -7.707 -8.507 19.358 1.00 60.88 83 VAL A N 1
ATOM 606 C CA . VAL A 1 83 ? -6.992 -8.554 20.637 1.00 60.88 83 VAL A CA 1
ATOM 607 C C . VAL A 1 83 ? -6.095 -9.799 20.618 1.00 60.88 83 VAL A C 1
ATOM 609 O O . VAL A 1 83 ? -6.602 -10.874 20.279 1.00 60.88 83 VAL A O 1
ATOM 612 N N . PRO A 1 84 ? -4.794 -9.703 20.955 1.00 59.31 84 PRO A N 1
ATOM 613 C CA . PRO A 1 84 ? -3.947 -10.882 21.086 1.00 59.31 84 PRO A CA 1
ATOM 614 C C . PRO A 1 84 ? -4.600 -11.869 22.057 1.00 59.31 84 PRO A C 1
ATOM 616 O O . PRO A 1 84 ? -4.900 -11.507 23.196 1.00 59.31 84 PRO A O 1
ATOM 619 N N . GLN A 1 85 ? -4.851 -13.107 21.620 1.00 49.47 85 GLN A N 1
ATOM 620 C CA . GLN A 1 85 ? -5.280 -14.141 22.555 1.00 49.47 85 GLN A CA 1
ATOM 621 C C . GLN A 1 85 ? -4.119 -14.423 23.505 1.00 49.47 85 GLN A C 1
ATOM 623 O O . GLN A 1 85 ? -3.034 -14.817 23.079 1.00 49.47 85 GLN A O 1
ATOM 628 N N . LYS A 1 86 ? -4.349 -14.203 24.800 1.00 59.03 86 LYS A N 1
ATOM 629 C CA . LYS A 1 86 ? -3.427 -14.641 25.842 1.00 59.03 86 LYS A CA 1
ATOM 630 C C . LYS A 1 86 ? -3.395 -16.168 25.775 1.00 59.03 86 LYS A C 1
ATOM 632 O O . LYS A 1 86 ? -4.431 -16.801 25.963 1.00 59.03 86 LYS A O 1
ATOM 637 N N . ILE A 1 87 ? -2.241 -16.749 25.453 1.00 69.56 87 ILE A N 1
ATOM 638 C CA . ILE A 1 87 ? -2.059 -18.199 25.555 1.00 69.56 87 ILE A CA 1
ATOM 639 C C . ILE A 1 87 ? -2.227 -18.527 27.044 1.00 69.56 87 ILE A C 1
ATOM 641 O O . ILE A 1 87 ? -1.531 -17.902 27.851 1.00 69.56 87 ILE A O 1
ATOM 645 N N . PRO A 1 88 ? -3.163 -19.411 27.438 1.00 63.91 88 PRO A N 1
ATOM 646 C CA . PRO A 1 88 ? -3.264 -19.811 28.830 1.00 63.91 88 PRO A CA 1
ATOM 647 C C . PRO A 1 88 ? -1.923 -20.425 29.235 1.00 63.91 88 PRO A C 1
ATOM 649 O O . PRO A 1 88 ? -1.434 -21.351 28.585 1.00 63.91 88 PRO A O 1
ATOM 652 N N . GLU A 1 89 ? -1.306 -19.863 30.275 1.00 66.62 89 GLU A N 1
ATOM 653 C CA . GLU A 1 89 ? -0.202 -20.518 30.969 1.00 66.62 89 GLU A CA 1
ATOM 654 C C . GLU A 1 89 ? -0.700 -21.914 31.334 1.00 66.62 89 GLU A C 1
ATOM 656 O O . GLU A 1 89 ? -1.776 -22.046 31.920 1.00 66.62 89 GLU A O 1
ATOM 661 N N . LYS A 1 90 ? 0.026 -22.959 30.920 1.00 62.44 90 LYS A N 1
ATOM 662 C CA . LYS A 1 90 ? -0.250 -24.304 31.416 1.00 62.44 90 LYS A CA 1
ATOM 663 C C . LYS A 1 90 ? -0.091 -24.227 32.931 1.00 62.44 90 LYS A C 1
ATOM 665 O O . LYS A 1 90 ? 1.037 -24.173 33.411 1.00 62.44 90 LYS A O 1
ATOM 670 N N . THR A 1 91 ? -1.196 -24.183 33.670 1.00 54.97 91 THR A N 1
ATOM 671 C CA . THR A 1 91 ? -1.190 -24.562 35.079 1.00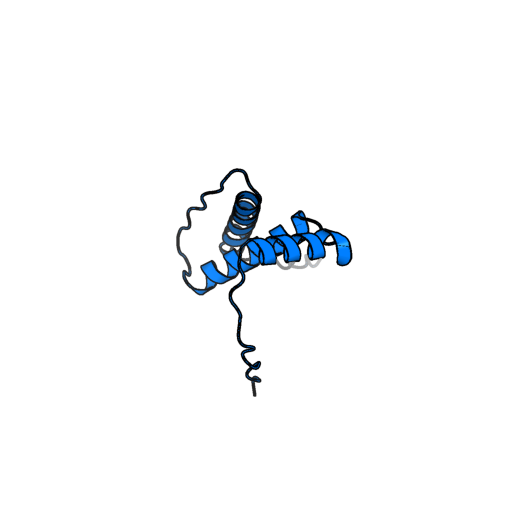 54.97 91 THR A CA 1
ATOM 672 C C . THR A 1 91 ? -0.601 -25.960 35.106 1.00 54.97 91 THR A C 1
ATOM 674 O O . THR A 1 91 ? -1.149 -26.866 34.479 1.00 54.97 91 THR A O 1
ATOM 677 N N . GLY A 1 92 ? 0.587 -26.082 35.698 1.00 54.47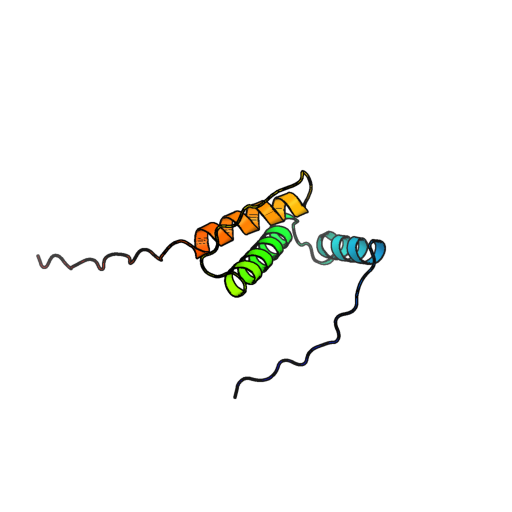 92 GLY A N 1
ATOM 678 C CA . GLY A 1 92 ? 1.191 -27.374 35.956 1.00 54.47 92 GLY A CA 1
ATOM 679 C C . GLY A 1 92 ? 0.181 -28.193 36.740 1.00 54.47 92 GLY A C 1
ATOM 680 O O . GLY A 1 92 ? -0.234 -27.779 37.819 1.00 54.47 92 GLY A O 1
ATOM 681 N N . ASP A 1 93 ? -0.259 -29.302 36.155 1.00 56.25 93 ASP A N 1
ATOM 682 C CA . ASP A 1 93 ? -0.775 -30.394 36.957 1.00 56.25 93 ASP A CA 1
ATOM 683 C C . ASP A 1 93 ? 0.432 -30.916 37.734 1.00 56.25 93 ASP A C 1
ATOM 685 O O . ASP A 1 93 ? 1.310 -31.587 37.186 1.00 56.25 93 ASP A O 1
ATOM 689 N N . ASP A 1 94 ? 0.504 -30.503 38.995 1.00 56.97 94 ASP A N 1
ATOM 690 C CA . ASP A 1 94 ? 1.308 -31.160 40.008 1.00 56.97 94 ASP A CA 1
ATOM 691 C C . ASP A 1 94 ? 0.711 -32.563 40.204 1.00 56.97 94 ASP A C 1
ATOM 693 O O . ASP A 1 94 ? -0.296 -32.742 40.896 1.00 56.97 94 ASP A O 1
ATOM 697 N N . SER A 1 95 ? 1.316 -33.552 39.547 1.00 51.84 95 SER A N 1
ATOM 698 C CA . SER A 1 95 ? 1.130 -34.981 39.822 1.00 51.84 95 SER A CA 1
ATOM 699 C C . SER A 1 95 ? 2.466 -35.625 40.143 1.00 51.84 95 SER A C 1
ATOM 701 O O . SER A 1 95 ? 3.375 -35.471 39.292 1.00 51.84 95 SER A O 1
#